Protein AF-A0A6H1ZJH4-F1 (afdb_monomer_lite)

Structure (mmCIF, N/CA/C/O backbone):
data_AF-A0A6H1ZJH4-F1
#
_entry.id   AF-A0A6H1ZJH4-F1
#
loop_
_atom_site.group_PDB
_atom_site.id
_atom_site.type_symbol
_atom_site.label_atom_id
_atom_site.label_alt_id
_atom_site.label_comp_id
_atom_site.label_asym_id
_atom_site.label_entity_id
_atom_site.label_seq_id
_atom_site.pdbx_PDB_ins_code
_atom_site.Cartn_x
_atom_site.Cartn_y
_atom_site.Cartn_z
_atom_site.occupancy
_atom_site.B_iso_or_equiv
_atom_site.auth_seq_id
_atom_site.auth_comp_id
_atom_site.auth_asym_id
_atom_site.auth_atom_id
_atom_site.pdbx_PDB_model_num
ATOM 1 N N . MET A 1 1 ? 27.759 22.965 -51.687 1.00 33.38 1 MET A N 1
ATOM 2 C CA . MET A 1 1 ? 27.943 22.069 -50.526 1.00 33.38 1 MET A CA 1
ATOM 3 C C . MET A 1 1 ? 26.909 22.466 -49.487 1.00 33.38 1 MET A C 1
ATOM 5 O O . MET A 1 1 ? 27.148 23.402 -48.740 1.00 33.38 1 MET A O 1
ATOM 9 N N . ASN A 1 2 ? 25.730 21.841 -49.510 1.00 36.56 2 ASN A N 1
ATOM 10 C CA . ASN A 1 2 ? 24.652 22.164 -48.574 1.00 36.56 2 ASN A CA 1
ATOM 11 C C . ASN A 1 2 ? 24.723 21.176 -47.410 1.00 36.56 2 ASN A C 1
ATOM 13 O O . ASN A 1 2 ? 24.336 20.019 -47.554 1.00 36.56 2 ASN A O 1
ATOM 17 N N . GLY A 1 3 ? 25.277 21.627 -46.285 1.00 42.06 3 GLY A N 1
ATOM 18 C CA . GLY A 1 3 ? 25.232 20.890 -45.030 1.00 42.06 3 GLY A CA 1
ATOM 19 C C . GLY A 1 3 ? 23.799 20.884 -44.516 1.00 42.06 3 GLY A C 1
ATOM 20 O O . GLY A 1 3 ? 23.299 21.909 -44.063 1.00 42.06 3 GLY A O 1
ATOM 21 N N . ILE A 1 4 ? 23.122 19.743 -44.628 1.00 41.97 4 ILE A N 1
ATOM 22 C CA . ILE A 1 4 ? 21.847 19.524 -43.950 1.00 41.97 4 ILE A CA 1
ATOM 23 C C . ILE A 1 4 ? 22.181 19.357 -42.471 1.00 41.97 4 ILE A C 1
ATOM 25 O O . ILE A 1 4 ? 22.686 18.316 -42.051 1.00 41.97 4 ILE A O 1
ATOM 29 N N . THR A 1 5 ? 21.915 20.390 -41.679 1.00 40.78 5 THR A N 1
ATOM 30 C CA . THR A 1 5 ? 21.879 20.273 -40.224 1.00 40.78 5 THR A CA 1
ATOM 31 C C . THR A 1 5 ? 20.700 19.367 -39.876 1.00 40.78 5 THR A C 1
ATOM 33 O O . THR A 1 5 ? 19.546 19.795 -39.903 1.00 40.78 5 THR A O 1
ATOM 36 N N . LYS A 1 6 ? 20.973 18.083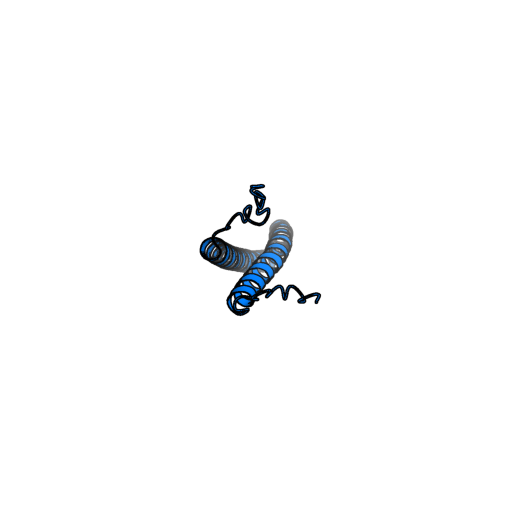 -39.611 1.00 43.25 6 LYS A N 1
ATOM 37 C CA . LYS A 1 6 ? 20.016 17.173 -38.972 1.00 43.25 6 LYS A CA 1
ATOM 38 C C . LYS A 1 6 ? 19.735 17.741 -37.580 1.00 43.25 6 LYS A C 1
ATOM 40 O O . LYS A 1 6 ? 20.533 17.554 -36.668 1.00 43.25 6 LYS A O 1
ATOM 45 N N . ASN A 1 7 ? 18.635 18.475 -37.435 1.00 40.28 7 ASN A N 1
ATOM 46 C CA . ASN A 1 7 ? 18.079 18.759 -36.119 1.00 40.28 7 ASN A CA 1
ATOM 47 C C . ASN A 1 7 ? 17.517 17.445 -35.590 1.00 40.28 7 ASN A C 1
ATOM 49 O O . ASN A 1 7 ? 16.407 17.038 -35.931 1.00 40.28 7 ASN A O 1
ATOM 53 N N . ASP A 1 8 ? 18.350 16.755 -34.825 1.00 44.06 8 ASP A N 1
ATOM 54 C CA . ASP A 1 8 ? 17.941 15.615 -34.037 1.00 44.06 8 ASP A CA 1
ATOM 55 C C . ASP A 1 8 ? 17.045 16.124 -32.899 1.00 44.06 8 ASP A C 1
ATOM 57 O O . ASP A 1 8 ? 17.512 16.666 -31.900 1.00 44.06 8 ASP A O 1
ATOM 61 N N . LEU A 1 9 ? 15.730 16.029 -33.097 1.00 44.00 9 LEU A N 1
ATOM 62 C CA . LEU A 1 9 ? 14.724 16.383 -32.093 1.00 44.00 9 LEU A CA 1
ATOM 63 C C . LEU A 1 9 ? 14.545 15.270 -31.040 1.00 44.00 9 LEU A C 1
ATOM 65 O O . LEU A 1 9 ? 13.636 15.364 -30.220 1.00 44.00 9 LEU A O 1
ATOM 69 N N . SER A 1 10 ? 15.381 14.221 -31.042 1.00 46.03 10 SER A N 1
ATOM 70 C CA . SER A 1 10 ? 15.283 13.108 -30.083 1.00 46.03 10 SER A CA 1
ATOM 71 C C . SER A 1 10 ? 15.839 13.424 -28.690 1.00 46.03 10 SER A C 1
ATOM 73 O O . SER A 1 10 ? 15.621 12.659 -27.755 1.00 46.03 10 SER A O 1
ATOM 75 N N . TYR A 1 11 ? 16.521 14.557 -28.505 1.00 38.94 11 TYR A N 1
ATOM 76 C CA . TYR A 1 11 ? 17.345 14.784 -27.316 1.00 38.94 11 TYR A CA 1
ATOM 77 C C . TYR A 1 11 ? 16.707 15.710 -26.272 1.00 38.94 11 TYR A C 1
ATOM 79 O O . TYR A 1 11 ? 17.313 16.672 -25.812 1.00 38.94 11 TYR A O 1
ATOM 87 N N . ASN A 1 12 ? 15.471 15.409 -25.879 1.00 38.78 12 ASN A N 1
ATOM 88 C CA . ASN A 1 12 ? 14.912 15.879 -24.607 1.00 38.78 12 ASN A CA 1
ATOM 89 C C . ASN A 1 12 ? 14.326 14.691 -23.830 1.00 38.78 12 ASN A C 1
ATOM 91 O O . ASN A 1 12 ? 13.226 14.739 -23.285 1.00 38.78 12 ASN A O 1
ATOM 95 N N . GLU A 1 13 ? 15.081 13.593 -23.777 1.00 42.81 13 GLU A N 1
ATOM 96 C CA . GLU A 1 13 ? 14.928 12.618 -22.706 1.00 42.81 13 GLU A CA 1
ATOM 97 C C . GLU A 1 13 ? 15.410 13.274 -21.410 1.00 42.81 13 GLU A C 1
ATOM 99 O O . GLU A 1 13 ? 16.603 13.307 -21.100 1.00 42.81 13 GLU A O 1
ATOM 104 N N . THR A 1 14 ? 14.478 13.784 -20.607 1.00 42.38 14 THR A N 1
ATOM 105 C CA . THR A 1 14 ? 14.731 13.846 -19.170 1.00 42.38 14 THR A CA 1
ATOM 106 C C . THR A 1 14 ? 14.899 12.399 -18.725 1.00 42.38 14 THR A C 1
ATOM 108 O O . THR A 1 14 ? 13.909 11.703 -18.499 1.00 42.38 14 THR A O 1
ATOM 111 N N . LYS A 1 15 ? 16.146 11.922 -18.636 1.00 47.91 15 LYS A N 1
ATOM 112 C CA . LYS A 1 15 ? 16.477 10.677 -17.940 1.00 47.91 15 LYS A CA 1
ATOM 113 C C . LYS A 1 15 ? 16.136 10.878 -16.469 1.00 47.91 15 LYS A C 1
ATOM 115 O O . LYS A 1 15 ? 16.990 11.225 -15.658 1.00 47.91 15 LYS A O 1
ATOM 120 N N . LEU A 1 16 ? 14.861 10.711 -16.132 1.00 56.75 16 LEU A N 1
ATOM 121 C CA . LEU A 1 16 ? 14.476 10.362 -14.779 1.00 56.75 16 LEU A CA 1
ATOM 122 C C . LEU A 1 16 ? 15.252 9.090 -14.466 1.00 56.75 16 LEU A C 1
ATOM 124 O O . LEU A 1 16 ? 15.109 8.093 -15.173 1.00 56.75 16 LEU A O 1
ATOM 128 N N . ASP A 1 17 ? 16.140 9.174 -13.480 1.00 74.44 17 ASP A N 1
ATOM 129 C CA . ASP A 1 17 ? 16.949 8.045 -13.051 1.00 74.44 17 ASP A CA 1
ATOM 130 C C . ASP A 1 17 ? 15.996 6.902 -12.690 1.00 74.44 17 ASP A C 1
ATOM 132 O O . ASP A 1 17 ? 15.273 6.947 -11.692 1.00 74.44 17 ASP A O 1
ATOM 136 N N . PHE A 1 18 ? 15.940 5.906 -13.571 1.00 76.56 18 PHE A N 1
ATOM 137 C CA . PHE A 1 18 ? 15.039 4.774 -13.450 1.00 76.56 18 PHE A CA 1
ATOM 138 C C . PHE A 1 18 ? 15.289 4.015 -12.145 1.00 76.56 18 PHE A C 1
ATOM 140 O O . PHE A 1 18 ? 14.348 3.535 -11.513 1.00 76.56 18 PHE A O 1
ATOM 147 N N . GLU A 1 19 ? 16.547 3.943 -11.703 1.00 80.19 19 GLU A N 1
ATOM 148 C CA . GLU A 1 19 ? 16.903 3.326 -10.433 1.00 80.19 19 GLU A CA 1
ATOM 149 C C . GLU A 1 19 ? 16.399 4.167 -9.255 1.00 80.19 19 GLU A C 1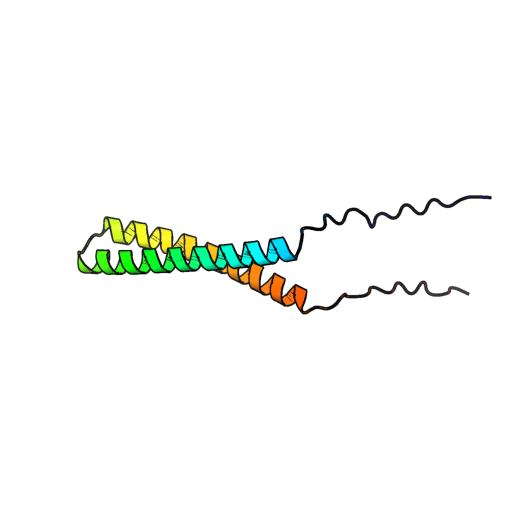
ATOM 151 O O . GLU A 1 19 ? 15.871 3.610 -8.289 1.00 80.19 19 GLU A O 1
ATOM 156 N N . ALA A 1 20 ? 16.491 5.496 -9.347 1.00 81.81 20 ALA A N 1
ATOM 157 C CA . ALA A 1 20 ? 15.906 6.391 -8.353 1.00 81.81 20 ALA A CA 1
ATOM 158 C C . ALA A 1 20 ? 14.377 6.246 -8.292 1.00 81.81 20 ALA A C 1
ATOM 160 O O . ALA A 1 20 ? 13.836 6.055 -7.205 1.00 81.81 20 ALA A O 1
ATOM 161 N N . LEU A 1 21 ? 13.683 6.239 -9.436 1.00 85.75 21 LEU A N 1
ATOM 162 C CA . LEU A 1 21 ? 12.232 6.022 -9.502 1.00 85.75 21 LEU A CA 1
ATOM 163 C C . LEU A 1 21 ? 11.826 4.673 -8.902 1.00 85.75 21 LEU A C 1
ATOM 165 O O . LEU A 1 21 ? 10.885 4.603 -8.110 1.00 85.75 21 LEU A O 1
ATOM 169 N N . LEU A 1 22 ? 12.555 3.607 -9.239 1.00 87.69 22 LEU A N 1
ATOM 170 C CA . LEU A 1 22 ? 12.305 2.268 -8.715 1.00 87.69 22 LEU A CA 1
ATOM 171 C C . LEU A 1 22 ? 12.480 2.222 -7.192 1.00 87.69 22 LEU A C 1
ATOM 173 O O . LEU A 1 22 ? 11.641 1.648 -6.496 1.00 87.69 22 LEU A O 1
ATOM 177 N N . LYS A 1 23 ? 13.538 2.850 -6.662 1.00 89.25 23 LYS A N 1
ATOM 178 C CA . LYS A 1 23 ? 13.779 2.960 -5.214 1.00 89.25 23 LYS A CA 1
ATOM 179 C C . LYS A 1 23 ? 12.691 3.774 -4.521 1.00 89.25 23 LYS A C 1
ATOM 181 O O . LYS A 1 23 ? 12.192 3.346 -3.483 1.00 89.25 23 LYS A O 1
ATOM 186 N N . THR A 1 24 ? 12.289 4.908 -5.092 1.00 92.69 24 THR A N 1
ATOM 187 C CA . THR A 1 24 ? 11.226 5.753 -4.537 1.00 92.69 24 THR A CA 1
ATOM 188 C C . THR A 1 24 ? 9.888 5.020 -4.507 1.00 92.69 24 THR A C 1
ATOM 190 O O . THR A 1 24 ? 9.218 5.038 -3.477 1.00 92.69 24 THR A O 1
ATOM 193 N N . ALA A 1 25 ? 9.513 4.319 -5.581 1.00 92.12 25 ALA A N 1
ATOM 194 C CA . ALA A 1 25 ? 8.276 3.539 -5.626 1.00 92.12 25 ALA A CA 1
ATOM 195 C C . ALA A 1 25 ? 8.293 2.364 -4.628 1.00 92.12 25 ALA A C 1
ATOM 197 O O . ALA A 1 25 ? 7.298 2.121 -3.939 1.00 92.12 25 ALA A O 1
ATOM 198 N N . ALA A 1 26 ? 9.435 1.680 -4.484 1.00 94.38 26 ALA A N 1
ATOM 199 C CA . ALA A 1 26 ? 9.616 0.634 -3.477 1.00 94.38 26 ALA A CA 1
ATOM 200 C C . ALA A 1 26 ? 9.467 1.183 -2.048 1.00 94.38 26 ALA A C 1
ATOM 202 O O . ALA A 1 26 ? 8.759 0.598 -1.225 1.00 94.38 26 ALA A O 1
ATOM 203 N N . PHE A 1 27 ? 10.102 2.324 -1.762 1.00 96.94 27 PHE A N 1
ATOM 204 C CA . PHE A 1 27 ? 10.022 2.988 -0.464 1.00 96.94 27 PHE A CA 1
ATOM 205 C C . PHE A 1 27 ? 8.590 3.431 -0.149 1.00 96.94 27 PHE A C 1
ATOM 207 O O . PHE A 1 27 ? 8.061 3.057 0.893 1.00 96.94 27 PHE A O 1
ATOM 214 N N . ALA A 1 28 ? 7.925 4.129 -1.074 1.00 96.06 28 ALA A N 1
ATOM 215 C CA . ALA A 1 28 ? 6.538 4.562 -0.908 1.00 96.06 28 ALA A CA 1
ATOM 216 C C . ALA A 1 28 ? 5.596 3.379 -0.625 1.00 96.06 28 ALA A C 1
ATOM 218 O O . ALA A 1 28 ? 4.788 3.434 0.301 1.00 96.06 28 ALA A O 1
ATOM 219 N N . THR A 1 29 ? 5.750 2.277 -1.366 1.00 97.12 29 THR A N 1
ATOM 220 C CA . THR A 1 29 ? 4.980 1.043 -1.144 1.00 97.12 29 THR A CA 1
ATOM 221 C C . THR A 1 29 ? 5.225 0.472 0.258 1.00 97.12 29 THR A C 1
ATOM 223 O O . THR A 1 29 ? 4.284 0.073 0.943 1.00 97.12 29 THR A O 1
ATOM 226 N N . SER A 1 30 ? 6.483 0.432 0.708 1.00 97.75 30 SER A N 1
ATOM 227 C CA . SER A 1 30 ? 6.848 -0.053 2.045 1.00 97.75 30 SER A CA 1
ATOM 228 C C . SER A 1 30 ? 6.255 0.815 3.158 1.00 97.75 30 SER A C 1
ATOM 230 O O . SER A 1 30 ? 5.624 0.285 4.073 1.00 97.75 30 SER A O 1
ATOM 232 N N . GLU A 1 31 ? 6.410 2.135 3.068 1.00 97.88 31 GLU A N 1
ATOM 233 C CA . GLU A 1 31 ? 5.907 3.080 4.070 1.00 97.88 31 GLU A CA 1
ATOM 234 C C . GLU A 1 31 ? 4.383 3.018 4.194 1.00 97.88 31 GLU A C 1
ATOM 236 O O . GLU A 1 31 ? 3.851 2.903 5.299 1.00 97.88 31 GLU A O 1
ATOM 241 N N . LEU A 1 32 ? 3.662 2.999 3.069 1.00 98.06 32 LEU A N 1
ATOM 242 C CA . LEU A 1 32 ? 2.200 2.900 3.073 1.00 98.06 32 LEU A CA 1
ATOM 243 C C . LEU A 1 32 ? 1.717 1.594 3.714 1.00 98.06 32 LEU A C 1
ATOM 245 O O . LEU A 1 32 ? 0.770 1.606 4.500 1.00 98.06 32 LEU A O 1
ATOM 249 N N . ARG A 1 33 ? 2.405 0.471 3.467 1.00 97.81 33 ARG A N 1
ATOM 250 C CA . ARG A 1 33 ? 2.103 -0.801 4.148 1.00 97.81 33 ARG A CA 1
ATOM 251 C C . ARG A 1 33 ? 2.302 -0.714 5.661 1.00 97.81 33 ARG A C 1
ATOM 253 O O . ARG A 1 33 ? 1.511 -1.294 6.403 1.00 97.81 33 ARG A O 1
ATOM 260 N N . GLN A 1 34 ? 3.341 -0.020 6.125 1.00 97.88 34 GLN A N 1
ATOM 261 C CA . GLN A 1 34 ? 3.577 0.172 7.558 1.00 97.88 34 GLN A CA 1
ATOM 262 C C . GLN A 1 34 ? 2.493 1.046 8.195 1.00 97.88 34 GLN A C 1
ATOM 264 O O . GLN A 1 34 ? 1.995 0.703 9.267 1.00 97.88 34 GLN A O 1
ATOM 269 N N . GLN A 1 35 ? 2.082 2.127 7.524 1.00 97.44 35 GLN A N 1
ATOM 270 C CA . GLN A 1 35 ? 1.009 2.993 8.015 1.00 97.44 35 GLN A CA 1
ATOM 271 C C . GLN A 1 35 ? -0.333 2.265 8.091 1.00 97.44 35 GLN A C 1
ATOM 273 O O . GLN A 1 35 ? -1.004 2.352 9.116 1.00 97.44 35 GLN A O 1
ATOM 278 N N . ILE A 1 36 ? -0.687 1.485 7.064 1.00 97.81 36 ILE A N 1
ATOM 279 C CA . ILE A 1 36 ? -1.898 0.652 7.083 1.00 97.81 36 ILE A CA 1
ATOM 280 C C . ILE A 1 36 ? -1.852 -0.331 8.251 1.00 97.81 36 ILE A C 1
ATOM 282 O O . ILE A 1 36 ? -2.804 -0.402 9.014 1.00 97.81 36 ILE A O 1
ATOM 286 N N . LYS A 1 37 ? -0.732 -1.038 8.455 1.00 97.75 37 LYS A N 1
ATOM 287 C CA . LYS A 1 37 ? -0.589 -1.975 9.582 1.00 97.75 37 LYS A CA 1
ATOM 288 C C . LYS A 1 37 ? -0.761 -1.283 10.940 1.00 97.75 37 LYS A C 1
ATOM 290 O O . LYS A 1 37 ? -1.346 -1.859 11.853 1.00 97.75 37 LYS A O 1
ATOM 295 N N . ARG A 1 38 ? -0.229 -0.065 11.089 1.00 97.38 38 ARG A N 1
ATOM 296 C CA . ARG A 1 38 ? -0.369 0.728 12.317 1.00 97.38 38 ARG A CA 1
ATOM 297 C C . ARG A 1 38 ? -1.829 1.101 12.569 1.00 97.38 38 ARG A C 1
ATOM 299 O O . ARG A 1 38 ? -2.306 0.886 13.676 1.00 97.38 38 ARG A O 1
ATOM 306 N N . LEU A 1 39 ? -2.514 1.623 11.555 1.00 96.75 39 LEU A N 1
ATOM 307 C CA . LEU A 1 39 ? -3.918 2.018 11.665 1.00 96.75 39 LEU A CA 1
ATOM 308 C C . LEU A 1 39 ? -4.845 0.821 11.879 1.00 96.75 39 LEU A C 1
ATOM 310 O O . LEU A 1 39 ? -5.781 0.928 12.651 1.00 96.75 39 LEU A O 1
ATOM 314 N N . ASP A 1 40 ? -4.571 -0.320 11.247 1.00 96.44 40 ASP A N 1
ATOM 315 C CA . ASP A 1 40 ? -5.342 -1.556 11.437 1.00 96.44 40 ASP A CA 1
ATOM 316 C C . ASP A 1 40 ? -5.257 -2.049 12.891 1.00 96.44 40 ASP A C 1
ATOM 318 O O . ASP A 1 40 ? -6.264 -2.405 13.500 1.00 96.44 40 ASP A O 1
ATOM 322 N N . SER A 1 41 ? -4.065 -1.969 13.494 1.00 96.56 41 SER A N 1
ATOM 323 C CA . SER A 1 41 ? -3.884 -2.258 14.921 1.00 96.56 41 SER A CA 1
ATOM 324 C C . SER A 1 41 ? -4.661 -1.286 15.811 1.00 96.56 41 SER A C 1
ATOM 326 O O . SER A 1 41 ? -5.287 -1.724 16.769 1.00 96.56 41 SER A O 1
ATOM 328 N N . GLN A 1 42 ? -4.618 0.015 15.503 1.00 96.31 42 GLN A N 1
ATOM 329 C CA . GLN A 1 42 ? -5.334 1.044 16.265 1.00 96.31 42 GLN A CA 1
ATOM 330 C C . GLN A 1 42 ? -6.849 0.855 16.159 1.00 96.31 42 GLN A C 1
ATOM 332 O O . GLN A 1 42 ? -7.522 0.794 17.178 1.00 96.31 42 GLN A O 1
ATOM 337 N N . LEU A 1 43 ? -7.358 0.612 14.950 1.00 96.31 43 LEU A N 1
ATOM 338 C CA . LEU A 1 43 ? -8.764 0.312 14.711 1.00 96.31 43 LEU A CA 1
ATOM 339 C C . LEU A 1 43 ? -9.220 -0.915 15.513 1.00 96.31 43 LEU A C 1
ATOM 341 O O . LEU A 1 43 ? -10.311 -0.911 16.078 1.00 96.31 43 LEU A O 1
ATOM 345 N N . GLY A 1 44 ? -8.391 -1.961 15.588 1.00 95.94 44 GLY A N 1
ATOM 346 C CA . GLY A 1 44 ? -8.657 -3.128 16.430 1.00 95.94 44 GLY A CA 1
ATOM 347 C C . GLY A 1 44 ? -8.815 -2.765 17.909 1.00 95.94 44 GLY A C 1
ATOM 348 O O . GLY A 1 44 ? -9.779 -3.195 18.547 1.00 95.94 44 GLY A O 1
ATOM 349 N N . ASP A 1 45 ? -7.917 -1.934 18.438 1.00 96.81 45 ASP A N 1
ATOM 350 C CA . ASP A 1 45 ? -8.002 -1.433 19.811 1.00 96.81 45 ASP A CA 1
ATOM 351 C C . ASP A 1 45 ? -9.252 -0.558 20.015 1.00 96.81 45 ASP A C 1
ATOM 353 O O . ASP A 1 45 ? -9.981 -0.742 20.992 1.00 96.81 45 ASP A O 1
ATOM 357 N N . ASP A 1 46 ? -9.560 0.349 19.091 1.00 96.75 46 ASP A N 1
ATOM 358 C CA . ASP A 1 46 ? -10.708 1.254 19.189 1.00 96.75 46 ASP A CA 1
ATOM 359 C C . ASP A 1 46 ? -12.052 0.516 19.081 1.00 96.75 46 ASP A C 1
ATOM 361 O O . ASP A 1 46 ? -13.004 0.856 19.794 1.00 96.75 46 ASP A O 1
ATOM 365 N N . LEU A 1 47 ? -12.119 -0.558 18.286 1.00 95.56 47 LEU A N 1
ATOM 366 C CA . LEU A 1 47 ? -13.259 -1.480 18.239 1.00 95.56 47 LEU A CA 1
ATOM 367 C C . LEU A 1 47 ? -13.483 -2.191 19.578 1.00 95.56 47 LEU A C 1
ATOM 369 O O . LEU A 1 47 ? -14.626 -2.294 20.026 1.00 95.56 47 LEU A O 1
ATOM 373 N N . LEU A 1 48 ? -12.416 -2.657 20.236 1.00 97.00 48 LEU A N 1
ATOM 374 C CA . LEU A 1 48 ? -12.509 -3.337 21.534 1.00 97.00 48 LEU A CA 1
ATOM 375 C C . LEU A 1 48 ? -12.979 -2.401 22.654 1.00 97.00 48 LEU A C 1
ATOM 377 O O . LEU A 1 48 ? -13.705 -2.833 23.550 1.00 97.00 48 LEU A O 1
ATOM 381 N N . HIS A 1 49 ? -12.588 -1.128 22.598 1.00 96.25 49 HIS A N 1
ATOM 382 C CA . HIS A 1 49 ? -12.926 -0.131 23.617 1.00 96.25 49 HIS A CA 1
ATOM 383 C C . HIS A 1 49 ? -14.178 0.697 23.281 1.00 96.25 49 HIS A C 1
ATOM 385 O O . HIS A 1 49 ? -14.591 1.531 24.088 1.00 96.25 49 HIS A O 1
ATOM 391 N N . GLY A 1 50 ? -14.804 0.478 22.119 1.00 95.12 50 GLY A N 1
ATOM 392 C CA . GLY A 1 50 ? -16.001 1.207 21.691 1.00 95.12 50 GLY A CA 1
ATOM 393 C C . GLY A 1 50 ? -15.751 2.692 21.399 1.00 95.12 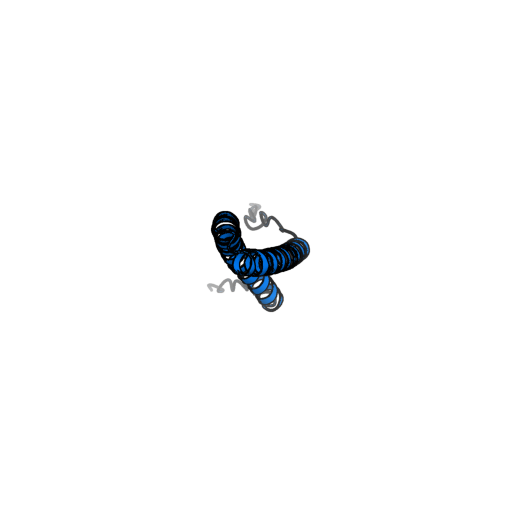50 GLY A C 1
ATOM 394 O O . GLY A 1 50 ? -16.660 3.512 21.546 1.00 95.12 50 GLY A O 1
ATOM 395 N N . ASN A 1 51 ? -14.531 3.059 20.999 1.00 96.81 51 ASN A N 1
ATOM 396 C CA . ASN A 1 51 ? -14.170 4.433 20.659 1.00 96.81 51 ASN A CA 1
ATOM 397 C C . ASN A 1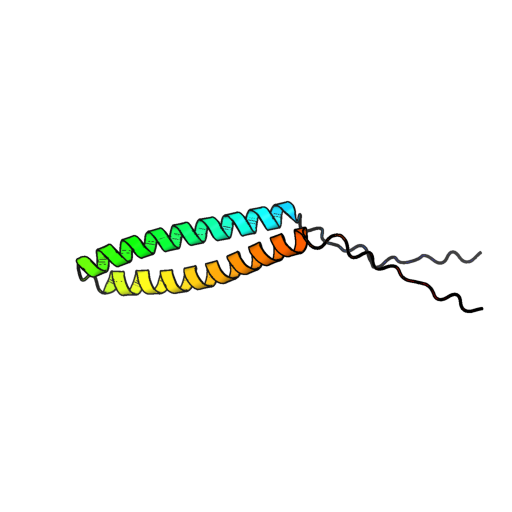 51 ? -14.665 4.790 19.246 1.00 96.81 51 ASN A C 1
ATOM 399 O O . ASN A 1 51 ? -13.928 4.708 18.268 1.00 96.81 51 ASN A O 1
ATOM 403 N N . ILE A 1 52 ? -15.930 5.208 19.137 1.00 96.31 52 ILE A N 1
ATOM 404 C CA . ILE A 1 52 ? -16.593 5.521 17.854 1.00 96.31 52 ILE A CA 1
ATOM 405 C C . ILE A 1 52 ? -15.835 6.587 17.047 1.00 96.31 52 ILE A C 1
ATOM 407 O O . ILE A 1 52 ? -15.741 6.483 15.824 1.00 96.31 52 ILE A O 1
ATOM 411 N N . THR A 1 53 ? -15.296 7.610 17.717 1.00 96.25 53 THR A N 1
ATOM 412 C CA . THR A 1 53 ? -14.541 8.682 17.054 1.00 96.25 53 THR A CA 1
ATOM 413 C C . THR A 1 53 ? -13.230 8.162 16.481 1.00 96.25 53 THR A C 1
ATOM 415 O O . THR A 1 53 ? -12.916 8.505 15.344 1.00 96.25 53 THR A O 1
ATOM 418 N N . GLY A 1 54 ? -12.505 7.333 17.244 1.00 95.94 54 GLY A N 1
ATOM 419 C CA . GLY A 1 54 ? -11.324 6.624 16.748 1.00 95.94 54 GLY A CA 1
ATOM 420 C C . GLY A 1 54 ? -11.691 5.830 15.505 1.00 95.94 54 GLY A C 1
ATOM 421 O O . GLY A 1 54 ? -11.278 6.196 14.407 1.00 95.94 54 GLY A O 1
ATOM 422 N N . ILE A 1 55 ? -12.622 4.878 15.649 1.00 97.25 55 ILE A N 1
ATOM 423 C CA . ILE A 1 55 ? -13.053 3.974 14.571 1.00 97.25 55 ILE A CA 1
ATOM 424 C C . ILE A 1 55 ? -13.329 4.733 13.268 1.00 97.25 55 ILE A C 1
ATOM 426 O O . ILE A 1 55 ? -12.902 4.304 12.194 1.00 97.25 55 ILE A O 1
ATOM 430 N N . HIS A 1 56 ? -14.046 5.859 13.345 1.00 96.75 56 HIS A N 1
ATOM 431 C CA . HIS A 1 56 ? -14.330 6.695 12.182 1.00 96.75 56 HIS A CA 1
ATOM 432 C C . HIS A 1 56 ? -13.057 7.277 11.545 1.00 96.75 56 HIS A C 1
ATOM 434 O O . HIS A 1 56 ? -12.886 7.177 10.328 1.00 96.75 56 HIS A O 1
ATOM 440 N N . LEU A 1 57 ? -12.168 7.857 12.354 1.00 96.12 57 LEU A N 1
ATOM 441 C CA . LEU A 1 57 ? -10.915 8.454 11.901 1.00 96.12 57 LEU A CA 1
ATOM 442 C C . LEU A 1 57 ? -9.947 7.406 11.341 1.00 96.12 57 LEU A C 1
ATOM 444 O O . LEU A 1 57 ? -9.452 7.595 10.229 1.00 96.12 57 LEU A O 1
ATOM 448 N N . GLU A 1 58 ? -9.685 6.298 12.046 1.00 96.31 58 GLU A N 1
ATOM 449 C CA . G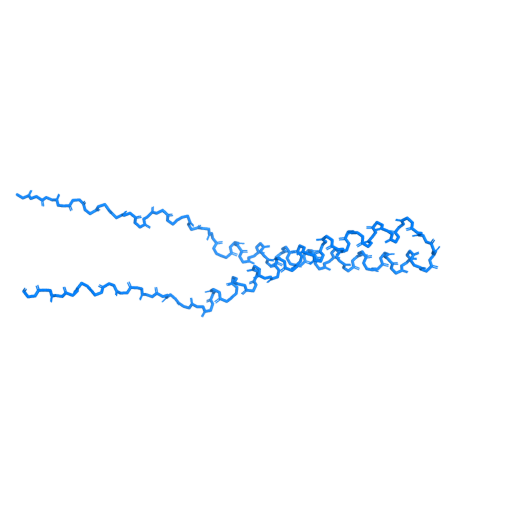LU A 1 58 ? -8.775 5.265 11.529 1.00 96.31 58 GLU A CA 1
ATOM 450 C C . GLU A 1 58 ? -9.318 4.644 10.240 1.00 96.31 58 GLU A C 1
ATOM 452 O O . GLU A 1 58 ? -8.556 4.452 9.294 1.00 96.31 58 GLU A O 1
ATOM 457 N N . SER A 1 59 ? -10.630 4.389 10.157 1.00 95.38 59 SER A N 1
ATOM 458 C CA . SER A 1 59 ? -11.255 3.844 8.943 1.00 95.38 59 SER A CA 1
ATOM 459 C C . SER A 1 59 ? -11.108 4.784 7.745 1.00 95.38 59 SER A C 1
ATOM 461 O O . SER A 1 59 ? -10.867 4.325 6.625 1.00 95.38 59 SER A O 1
ATOM 463 N N . GLN A 1 60 ? -11.226 6.099 7.961 1.00 97.44 60 GLN A N 1
ATOM 464 C CA . GLN A 1 60 ? -11.010 7.084 6.904 1.00 97.44 60 GLN A CA 1
ATOM 465 C C . GLN A 1 60 ? -9.554 7.058 6.417 1.00 97.44 60 GLN A C 1
ATOM 467 O O . GLN A 1 60 ? -9.313 6.914 5.217 1.00 97.44 60 GLN A O 1
ATOM 472 N N . TRP A 1 61 ? -8.585 7.128 7.333 1.00 97.44 61 TRP A N 1
ATOM 473 C CA . TRP A 1 61 ? -7.164 7.095 6.976 1.00 97.44 61 TRP A CA 1
ATOM 474 C C . TRP A 1 61 ? -6.747 5.777 6.317 1.00 97.44 61 TRP A C 1
ATOM 476 O O . TRP A 1 61 ? -5.948 5.782 5.380 1.0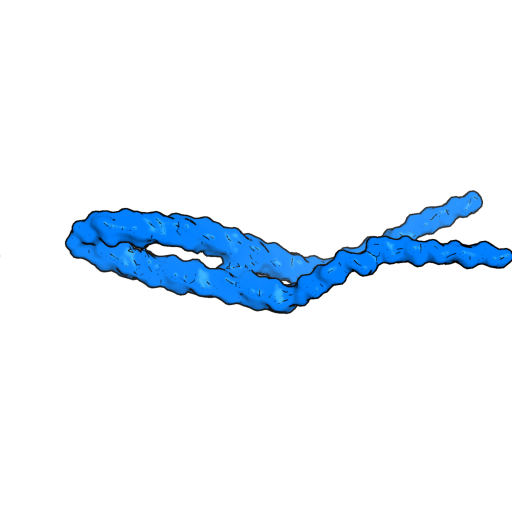0 97.44 61 TRP A O 1
ATOM 486 N N . LEU A 1 62 ? -7.314 4.649 6.755 1.00 97.31 62 LEU A N 1
ATOM 487 C CA . LEU A 1 62 ? -7.107 3.347 6.122 1.00 97.31 62 LEU A CA 1
ATOM 488 C C . LEU A 1 62 ? -7.564 3.357 4.664 1.00 97.31 62 LEU A C 1
ATOM 490 O O . LEU A 1 62 ? -6.837 2.864 3.804 1.00 97.31 62 LEU A O 1
ATOM 494 N N . SER A 1 63 ? -8.725 3.948 4.370 1.00 97.31 63 SER A N 1
ATOM 495 C CA . SER A 1 63 ? -9.224 4.086 2.997 1.00 97.31 63 SER A CA 1
ATOM 496 C C . SER A 1 63 ? -8.268 4.910 2.126 1.00 97.31 63 SER A C 1
ATOM 498 O O . SER A 1 63 ? -7.891 4.481 1.033 1.00 97.31 63 SER A O 1
ATOM 500 N N . GLU A 1 64 ? -7.807 6.058 2.627 1.00 97.56 64 GLU A N 1
ATOM 501 C CA . GLU A 1 64 ? -6.892 6.950 1.902 1.00 97.56 64 GLU A CA 1
ATOM 502 C C . GLU A 1 64 ? -5.523 6.298 1.639 1.00 97.56 64 GLU A C 1
ATOM 504 O O . GLU A 1 64 ? -4.993 6.344 0.519 1.00 97.56 64 GLU A O 1
ATOM 509 N N . TYR A 1 65 ? -4.949 5.628 2.643 1.00 97.31 65 TYR A N 1
ATOM 510 C CA . TYR A 1 65 ? -3.677 4.927 2.478 1.00 97.31 65 TYR A CA 1
ATOM 511 C C . TYR A 1 65 ? -3.796 3.661 1.639 1.00 97.31 65 TYR A C 1
ATOM 513 O O . TYR A 1 65 ? -2.861 3.363 0.898 1.00 97.31 65 TYR A O 1
ATOM 521 N N . ALA A 1 66 ? -4.920 2.944 1.677 1.00 96.50 66 ALA A N 1
ATOM 522 C CA . ALA A 1 66 ? -5.148 1.802 0.797 1.00 96.50 66 ALA A CA 1
ATOM 523 C C . ALA A 1 66 ? -5.190 2.224 -0.681 1.00 96.50 66 ALA A C 1
ATOM 525 O O . ALA A 1 66 ? -4.559 1.579 -1.519 1.00 96.50 66 ALA A O 1
ATOM 526 N N . GLN A 1 67 ? -5.859 3.337 -1.000 1.00 97.81 67 GLN A N 1
ATOM 527 C CA . GLN A 1 67 ? -5.867 3.895 -2.359 1.00 97.81 67 GLN A CA 1
ATOM 528 C C . GLN A 1 67 ? -4.463 4.324 -2.796 1.00 97.81 67 GLN A C 1
ATOM 530 O O . GLN A 1 67 ? -4.014 3.986 -3.892 1.00 97.81 67 GLN A O 1
ATOM 535 N N . SER A 1 68 ? -3.736 5.010 -1.913 1.00 97.38 68 SER A N 1
ATOM 536 C CA . SER A 1 68 ? -2.353 5.419 -2.175 1.00 97.38 68 SER A CA 1
ATOM 537 C C . SER A 1 68 ? -1.431 4.213 -2.381 1.00 97.38 68 SER A C 1
ATOM 539 O O . SER A 1 68 ? -0.567 4.233 -3.258 1.00 97.38 68 SER A O 1
ATOM 541 N N . LEU A 1 69 ? -1.625 3.141 -1.603 1.00 97.88 69 LEU A N 1
ATOM 542 C CA . LEU A 1 69 ? -0.849 1.910 -1.724 1.00 97.88 69 LEU A CA 1
ATOM 543 C C . LEU A 1 69 ? -1.113 1.220 -3.059 1.00 97.88 69 LEU A C 1
ATOM 545 O O . LEU A 1 69 ? -0.159 0.750 -3.669 1.00 97.88 69 LEU A O 1
ATOM 549 N N . ALA A 1 70 ? -2.364 1.180 -3.525 1.00 96.94 70 ALA A N 1
ATOM 550 C CA . ALA A 1 70 ? -2.686 0.622 -4.835 1.00 96.94 70 ALA A CA 1
ATOM 551 C C . ALA A 1 70 ? -1.907 1.345 -5.946 1.00 96.94 70 ALA A C 1
ATOM 553 O O . ALA A 1 70 ? -1.211 0.702 -6.727 1.00 96.94 70 ALA A O 1
ATOM 554 N N . ILE A 1 71 ? -1.908 2.683 -5.937 1.00 95.81 71 ILE A N 1
ATOM 555 C CA . ILE A 1 71 ? -1.169 3.497 -6.916 1.00 95.81 71 ILE A CA 1
ATOM 556 C C . ILE A 1 71 ? 0.345 3.247 -6.828 1.00 95.81 71 ILE A C 1
ATOM 558 O O . ILE A 1 71 ? 1.013 3.073 -7.852 1.00 95.81 71 ILE A O 1
ATOM 562 N N . ALA A 1 72 ? 0.905 3.227 -5.615 1.00 95.19 72 ALA A N 1
ATOM 563 C CA . ALA A 1 72 ? 2.332 2.992 -5.407 1.00 95.19 72 ALA A CA 1
ATOM 564 C C . ALA A 1 72 ? 2.751 1.582 -5.856 1.00 95.19 72 ALA A C 1
ATOM 566 O O . ALA A 1 72 ? 3.777 1.432 -6.522 1.00 95.19 72 ALA A O 1
ATOM 567 N N . ALA A 1 73 ? 1.938 0.569 -5.547 1.00 93.88 73 ALA A N 1
ATOM 568 C CA . ALA A 1 73 ? 2.170 -0.815 -5.939 1.00 93.88 73 ALA A CA 1
ATOM 569 C C . ALA A 1 73 ? 2.069 -1.002 -7.459 1.00 93.88 73 ALA A C 1
ATOM 571 O O . ALA A 1 73 ? 2.947 -1.638 -8.043 1.00 93.88 73 ALA A O 1
ATOM 572 N N . ASP A 1 74 ? 1.069 -0.401 -8.108 1.00 93.81 74 ASP A N 1
ATOM 573 C CA . ASP A 1 74 ? 0.922 -0.423 -9.567 1.00 93.81 74 ASP A CA 1
ATOM 574 C C . ASP A 1 74 ? 2.115 0.249 -10.248 1.00 93.81 74 ASP A C 1
ATOM 576 O O . ASP A 1 74 ? 2.700 -0.306 -11.178 1.00 93.81 74 ASP A O 1
ATOM 580 N N . THR A 1 75 ? 2.539 1.407 -9.736 1.00 90.31 75 THR A N 1
ATOM 581 C CA . THR A 1 75 ? 3.723 2.121 -10.233 1.00 90.31 75 THR A CA 1
ATOM 582 C C . THR A 1 75 ? 4.981 1.274 -10.075 1.00 90.31 75 THR A C 1
ATOM 584 O O . THR A 1 75 ? 5.760 1.126 -11.017 1.00 90.31 75 THR A O 1
ATOM 587 N N . TYR A 1 76 ? 5.184 0.679 -8.899 1.00 92.06 76 TYR A N 1
ATOM 588 C CA . TYR A 1 76 ? 6.341 -0.165 -8.635 1.00 92.06 76 TYR A CA 1
ATOM 589 C C . TYR A 1 76 ? 6.352 -1.414 -9.527 1.00 92.06 76 TYR A C 1
ATOM 591 O O . TYR A 1 76 ? 7.384 -1.745 -10.111 1.00 92.06 76 TYR A O 1
ATOM 599 N N . SER A 1 77 ? 5.197 -2.060 -9.705 1.00 90.12 77 SER A N 1
ATOM 600 C CA . SER A 1 77 ? 5.024 -3.201 -10.608 1.00 90.12 77 SER A CA 1
ATOM 601 C C . SER A 1 77 ? 5.290 -2.821 -12.066 1.00 90.12 77 SER A C 1
ATOM 603 O O . SER A 1 77 ? 6.000 -3.538 -12.770 1.00 90.12 77 SER A O 1
ATOM 605 N N . ALA A 1 78 ? 4.787 -1.670 -12.521 1.00 87.81 78 ALA A N 1
ATOM 606 C CA . ALA A 1 78 ? 5.034 -1.165 -13.867 1.00 87.81 78 ALA A CA 1
ATOM 607 C C . ALA A 1 78 ? 6.524 -0.887 -14.104 1.00 87.81 78 ALA A C 1
ATOM 609 O O . ALA A 1 78 ? 7.051 -1.261 -15.149 1.00 87.81 78 ALA A O 1
ATOM 610 N N . LEU A 1 79 ? 7.227 -0.303 -13.126 1.00 86.06 79 LEU A N 1
ATOM 611 C CA . LEU A 1 79 ? 8.674 -0.092 -13.203 1.00 86.06 79 LEU A CA 1
ATOM 612 C C . LEU A 1 79 ? 9.431 -1.427 -13.234 1.00 86.06 79 LEU A C 1
ATOM 614 O O . LEU A 1 79 ? 10.306 -1.608 -14.075 1.00 86.06 79 LEU A O 1
ATOM 618 N N . LEU A 1 80 ? 9.072 -2.403 -12.395 1.00 84.94 80 LEU A N 1
ATOM 619 C CA . LEU A 1 80 ? 9.668 -3.744 -12.452 1.00 84.94 80 LEU A CA 1
ATOM 620 C C . LEU A 1 80 ? 9.427 -4.427 -13.808 1.00 84.94 80 LEU A C 1
ATOM 622 O O . LEU A 1 80 ? 10.348 -5.033 -14.351 1.00 84.94 80 LEU A O 1
ATOM 626 N N . GLY A 1 81 ? 8.227 -4.288 -14.376 1.00 76.81 81 GLY A N 1
ATOM 627 C CA . GLY A 1 81 ? 7.882 -4.791 -15.707 1.00 76.81 81 GLY A CA 1
ATOM 628 C C . GLY A 1 81 ? 8.567 -4.040 -16.856 1.00 76.81 81 GLY A C 1
ATOM 629 O O . GLY A 1 81 ? 8.853 -4.627 -17.894 1.00 76.81 81 GLY A O 1
ATOM 630 N N . ALA A 1 82 ? 8.866 -2.752 -16.684 1.00 66.94 82 ALA A N 1
ATOM 631 C CA . ALA A 1 82 ? 9.660 -1.977 -17.633 1.00 66.94 82 ALA A CA 1
ATOM 632 C C . ALA A 1 82 ? 11.136 -2.397 -17.593 1.00 66.94 82 ALA A C 1
ATOM 634 O O . ALA A 1 82 ? 11.747 -2.534 -18.644 1.00 66.94 82 ALA A O 1
ATOM 635 N N . LYS A 1 83 ? 11.683 -2.709 -16.407 1.00 57.41 83 LYS A N 1
ATOM 636 C CA . LYS A 1 83 ? 13.037 -3.274 -16.259 1.00 57.41 83 LYS A CA 1
ATOM 637 C C . LYS A 1 83 ? 13.205 -4.601 -17.009 1.00 57.41 83 LYS A C 1
ATOM 639 O O . LYS A 1 83 ? 14.310 -4.918 -17.433 1.00 57.41 83 LYS A O 1
ATOM 644 N N . THR A 1 84 ? 12.138 -5.395 -17.122 1.00 55.38 84 THR A N 1
ATOM 645 C CA . THR A 1 84 ? 12.157 -6.701 -17.803 1.00 55.38 84 THR A CA 1
ATOM 646 C C . THR A 1 84 ? 11.822 -6.624 -19.292 1.00 55.38 84 THR A C 1
ATOM 648 O O . THR A 1 84 ? 12.028 -7.607 -20.002 1.00 55.38 84 THR A O 1
ATOM 651 N N . ARG A 1 85 ? 11.336 -5.481 -19.791 1.00 51.31 85 ARG A N 1
ATOM 652 C CA . ARG A 1 85 ? 11.222 -5.207 -21.227 1.00 51.31 85 ARG A CA 1
ATOM 653 C C . ARG A 1 85 ? 12.548 -4.623 -21.703 1.00 51.31 85 ARG A C 1
ATOM 655 O O . ARG A 1 85 ? 12.739 -3.414 -21.674 1.00 51.31 85 ARG A O 1
ATOM 662 N N . GLU A 1 86 ? 13.464 -5.509 -22.087 1.00 44.00 86 GLU A N 1
ATOM 663 C CA . GLU A 1 86 ? 14.709 -5.152 -22.774 1.00 44.00 86 GLU A CA 1
ATOM 664 C C . GLU A 1 86 ? 14.451 -4.177 -23.937 1.00 44.00 86 GLU A C 1
ATOM 666 O O . GLU A 1 86 ? 13.397 -4.226 -24.580 1.00 44.00 86 GLU A O 1
ATOM 671 N N . ASP A 1 87 ? 15.428 -3.293 -24.166 1.00 46.91 87 ASP A N 1
ATOM 672 C CA . ASP A 1 87 ? 15.451 -2.220 -25.162 1.00 46.91 87 ASP A CA 1
ATOM 673 C C . ASP A 1 87 ? 14.701 -2.575 -26.453 1.00 46.91 87 ASP A C 1
ATOM 675 O O . ASP A 1 87 ? 15.165 -3.352 -27.294 1.00 46.91 87 ASP A O 1
ATOM 679 N N . ILE A 1 88 ? 13.543 -1.942 -26.654 1.00 40.72 88 ILE A N 1
ATOM 680 C CA . ILE A 1 88 ? 12.864 -1.969 -27.946 1.00 40.72 88 ILE A CA 1
ATOM 681 C C . ILE A 1 88 ? 13.719 -1.139 -28.907 1.00 40.72 88 ILE A C 1
ATOM 683 O O . ILE A 1 88 ? 13.617 0.084 -28.970 1.00 40.72 88 ILE A O 1
ATOM 687 N N . SER A 1 89 ? 14.578 -1.814 -29.667 1.00 40.91 89 SER A N 1
ATOM 688 C CA . SER A 1 89 ? 15.321 -1.198 -30.762 1.00 40.91 89 SER A CA 1
ATOM 689 C C . SER A 1 89 ? 14.365 -0.919 -31.921 1.00 40.91 89 SER A C 1
ATOM 691 O O . SER A 1 89 ? 14.019 -1.815 -32.691 1.00 40.91 89 SER A O 1
ATOM 693 N N . ILE A 1 90 ? 13.922 0.333 -32.051 1.00 44.53 90 ILE A N 1
ATOM 694 C CA . ILE A 1 90 ? 13.181 0.795 -33.229 1.00 44.53 90 ILE A CA 1
ATOM 695 C C . ILE A 1 90 ? 14.190 1.003 -34.362 1.00 44.53 90 ILE A C 1
ATOM 697 O O . ILE A 1 90 ? 14.854 2.035 -34.453 1.00 44.53 90 ILE A O 1
ATOM 701 N N . ILE A 1 91 ? 14.320 0.003 -35.232 1.00 45.16 91 ILE A N 1
ATOM 702 C CA . ILE A 1 91 ? 15.133 0.097 -36.445 1.00 45.16 91 ILE A CA 1
ATOM 703 C C . ILE A 1 91 ? 14.270 0.739 -37.532 1.00 45.16 91 ILE A C 1
ATOM 705 O O . ILE A 1 91 ? 13.377 0.105 -38.093 1.00 45.16 91 ILE A O 1
ATOM 709 N N . ASN A 1 92 ? 14.539 2.007 -37.848 1.00 44.38 92 ASN A N 1
ATOM 710 C CA . ASN A 1 92 ? 13.989 2.623 -39.051 1.00 44.38 92 ASN A CA 1
ATOM 711 C C . ASN A 1 92 ? 14.672 2.006 -40.274 1.00 44.38 92 ASN A C 1
ATOM 713 O O . ASN A 1 92 ? 15.792 2.377 -40.631 1.00 44.38 92 ASN A O 1
ATOM 717 N N . HIS A 1 93 ? 13.982 1.090 -40.949 1.00 44.28 93 HIS A N 1
ATOM 718 C CA . HIS A 1 93 ? 14.312 0.766 -42.326 1.00 44.28 93 HIS A CA 1
ATOM 719 C C . HIS A 1 93 ? 13.907 1.963 -43.181 1.00 44.28 93 HIS A C 1
ATOM 721 O O . HIS A 1 93 ? 12.734 2.133 -43.513 1.00 44.28 93 HIS A O 1
ATOM 727 N N . MET A 1 94 ? 14.874 2.814 -43.538 1.00 49.16 94 MET A N 1
ATOM 728 C CA . MET A 1 94 ? 14.689 3.641 -44.724 1.00 49.16 94 MET A CA 1
ATOM 729 C C . MET A 1 94 ? 14.573 2.664 -45.886 1.00 49.16 94 MET A C 1
ATOM 731 O O . MET A 1 94 ? 15.571 2.082 -46.309 1.00 49.16 94 MET A O 1
ATOM 735 N N . GLY A 1 95 ? 13.336 2.412 -46.317 1.00 42.78 95 GLY A N 1
ATOM 736 C CA . GLY A 1 95 ? 13.071 1.694 -47.549 1.00 42.78 95 GLY A CA 1
ATOM 737 C C . GLY A 1 95 ? 13.893 2.364 -48.637 1.00 42.78 95 GLY A C 1
ATOM 738 O O . GLY A 1 95 ? 13.707 3.551 -48.907 1.00 42.78 95 GLY A O 1
ATOM 739 N N . GLY A 1 96 ? 14.859 1.621 -49.177 1.00 49.41 96 GLY A N 1
ATOM 740 C CA . GLY A 1 96 ? 15.562 2.008 -50.383 1.00 49.41 96 GLY A CA 1
ATOM 741 C C . GLY A 1 96 ? 14.521 2.139 -51.480 1.00 49.41 96 GLY A C 1
ATOM 742 O O . GLY A 1 96 ? 14.024 1.135 -51.980 1.00 49.41 96 GLY A O 1
ATOM 743 N N . GLY A 1 97 ? 14.139 3.377 -51.772 1.00 41.97 97 GLY A N 1
ATOM 744 C CA . GLY A 1 97 ? 13.537 3.721 -53.044 1.00 41.97 97 GLY A CA 1
ATOM 745 C C . GLY A 1 97 ? 14.662 3.755 -54.061 1.00 41.97 97 GLY A C 1
ATOM 746 O O . GLY A 1 97 ? 15.546 4.609 -53.956 1.00 41.97 97 GLY A O 1
ATOM 747 N N . GLU A 1 98 ? 14.645 2.759 -54.941 1.00 41.97 98 GLU A N 1
ATOM 748 C CA . GLU A 1 98 ? 15.330 2.750 -56.236 1.00 41.97 98 GLU A CA 1
ATOM 749 C C . GLU A 1 98 ? 15.083 4.045 -57.028 1.00 41.97 98 GLU A C 1
ATOM 751 O O . GLU A 1 98 ? 13.971 4.617 -56.916 1.00 41.97 98 GLU A O 1
#

Radius of gyration: 24.54 Å; chains: 1; bounding box: 44×29×80 Å

Sequence (98 aa):
MNGITKNDLSYNETKLDFEALLKTAAFATSELRQQIKRLDSQLGDDLLHGNITGIHLESQWLSEYAQSLAIAADTYSALLGAKTREDISIINHMGGGE

Foldseek 3Di:
DDDDPPPPPVPPPPPPPLVVQLVVLVVQLVVLVVLLVVLVVQCVVCVVVVVPVSVVVSVVVNVVSVVSNVVSVVSNVVSVVVVVPPDPPPDDDPPPDD

pLDDT: mean 77.47, std 23.84, range [33.38, 98.06]

Organism: NCBI:txid1070528

Secondary structure (DSSP, 8-state):
--------TT-------HHHHHHHHHHHHHHHHHHHHHHHHHHHHHHHHT-HHHHHHHHHHHHHHHHHHHHHHHHHHHHHHHHHS-------------

=== Feature glossary ===
A reading guide for the features in this record.

Start from the sequence.

  · Sequence gives the chain of amino acids in standard one-letter code (A=alanine, C=cysteine, …, Y=tyrosine), read N→C. It is the only feature that is directly encoded by the gene; all structural features are derived from the folded form of this sequence.

Fold it, and you get atomic coordinates and the backbone conformation that goes with them.

  · Structure coordinates are given as an mmCIF _atom_site loop: one row per atom with element, residue name, chain id, sequence number, and x/y/z position in Å. Only the four main-chain atoms per residue are included here; side chains are omitted to keep the record compact.

  · Backbone dihedral angles. Every residue except chain termini has a φ (preceding-C → N → Cα → C) and a ψ (N → Cα → C → next-N). They are reported in degrees following the IUPAC sign convention. Secondary structure is essentially a statement about which (φ, ψ) basin each residue occupies.

  · Eight-state secondary structure (DSSP): H is the canonical α-helix, G the tighter 3₁₀-helix, I the wider π-helix; E/B are β-structure, T and S are turns and bends, and '-' is everything else. DSSP derives these from the pattern of main-chain N–H···O=C hydrogen bonds, not from the sequence.

  · SS3 is a coarse helix/strand/coil call (letters a/b/c) made by the P-SEA algorithm from inter-Cα distances and dihedrals. It is less detailed than DSSP but needs only Cα positions.

Summarize the fold with a handful of shape descriptors and a per-residue structural alphabet.

  · Radius of gyration (Rg) is the root-mean-square distance of Cα atoms from their centroid — a single number for overall size and compactness. A globular domain of N residues has Rg ≈ 2.2·N^0.38 Å; an extended or disordered chain has a much larger Rg. The Cα contact count is the number of residue pairs whose Cα atoms are within 8 Å and are more than four positions apart in sequence — a standard proxy for tertiary packing density. The bounding box is the smallest axis-aligned box enclosing all Cα atoms.

  · 3Di is Foldseek's structural alphabet. Each residue is assigned one of twenty discrete states based on how its Cα sits relative to its spatial (not sequential) neighbors. Aligning 3Di strings finds structural homologs roughly as well as full 3D superposition, but orders of magnitude faster.

  · Solvent-accessible surface area (SASA) is the area in Å² traced out by the centre of a 1.4 Å probe sphere (a water molecule) rolled over the protein's van der Waals surface (Shrake–Rupley / Lee–Richards construction). Buried residues have near-zero SASA; fully exposed residues can exceed 200 Å². The total SASA scales roughly with the number of surface residues.

Ask how reliable the model is.

  · For AlphaFold models, the B-factor field carries pLDDT — the model's own estimate of local accuracy on a 0–100 scale. Regions with pLDDT<50 should be treated as essentially unmodeled; they often correspond to intrinsically disordered segments.

  · For experimental (PDB) structures, the B-factor (temperature factor) quantifies the positional spread of each atom in the crystal — a combination of thermal vibration and static disorder — in units of Å². High B-factors mark flexible loops or poorly resolved regions; low B-factors mark the rigid, well-ordered core.

  · Predicted Aligned Error (PAE) is an AlphaFold confidence matrix: entry (i, j) is the expected error in the position of residue j, in ångströms, when the prediction is superimposed on the true structure at residue i. Low PAE within a block of residues means that block is internally rigid and well-predicted; high PAE between two blocks means their relative placement is uncertain even if each block individually is confident.

Place it in context: what it resembles, what it is annotated as, and how it looks.

  · Structural nearest neighbors (via Foldseek easy-search vs the PDB). Reported per hit: target PDB id, E-value, and alignment TM-score. A TM-score above ~0.5 is the conventional threshold for 'same fold'.

  · Functional annotations link the protein to curated databases. InterPro entries identify conserved domains and families by matching the sequence against member-database signatures (Pfam, PROSITE, CDD, …). Gene Ontology (GO) terms describe molecular function, biological process, and cellular component in a controlled vocabulary. CATH places the structure in a hierarchical fold classification (Class/Architecture/Topology/Homologous-superfamily). The organism is the source species.

  · The contact map is a binary N×N matrix image: pixel (i, j) is dark where Cα_i and Cα_j are within 8 Å and |i−j|>4. Because the |i−j|>4 filter removes local helical contacts, off-diagonal stripes parallel to the main diagonal indicate parallel β-sheets; stripes perpendicular to it indicate antiparallel β-sheets. The Ramachandran plot scatters every residue's (φ, ψ) pair against the sterically allowed regions. The PAE heatmap renders the predicted-aligned-error matrix.

  · Six rendered views show the 3D structure from the faces of a cube — i.e. along ±x, ±y, ±z. Rendering representation is drawn randomly per protein from cartoon (secondary-structure ribbons), sticks (backbone bonds), or molecular surface; coloring is either N→C rainbow (blue at the N-terminus through red at the C-terminus) or one color per chain.